Protein AF-A0A2T6VQD4-F1 (afdb_monomer_lite)

Radius of gyration: 14.38 Å; chains: 1; bounding box: 30×21×38 Å

Sequence (72 aa):
MRCVVYSIAKSSPLELVKIYQKQCRQFDCELELVDLFPKNTANAQKISRELAQKSYSLAFEPYLNPKAKNIA

Foldseek 3Di:
DEDEAEAQDPDDPVVVVVVVQVVLVVVVYGYHYHHLHDPLLVVLVVPDPVSNVVVVCVSCVVVDDPPDPDDD

Organism: Helicobacter pylori (NCBI:txid210)

pLDDT: mean 83.87, std 8.51, range [63.19, 94.62]

Secondary structure (DSSP, 8-state):
-EEEEEE--S---HHHHHHHHHHHHTTT-EEEEEE---HHHHHHTTT-HHHHHHHHHHHHGGG--TTS----

Structure (mmCIF, N/CA/C/O backbone):
data_AF-A0A2T6VQD4-F1
#
_entry.id   AF-A0A2T6VQD4-F1
#
loop_
_atom_site.group_PDB
_atom_site.id
_atom_site.type_symbol
_atom_site.label_atom_id
_atom_site.label_alt_id
_atom_site.label_comp_id
_atom_site.label_asym_id
_atom_site.label_entity_id
_atom_site.label_seq_id
_atom_site.pdbx_PDB_ins_code
_atom_site.Cartn_x
_atom_site.Cartn_y
_atom_site.Cartn_z
_atom_site.occupancy
_atom_site.B_iso_or_equiv
_atom_site.auth_seq_id
_atom_site.auth_comp_id
_atom_site.auth_asym_id
_atom_site.auth_atom_id
_atom_site.pdbx_PDB_model_num
ATOM 1 N N . MET A 1 1 ? -12.289 5.595 10.548 1.00 87.38 1 MET A N 1
ATOM 2 C CA . MET A 1 1 ? -11.654 6.065 9.282 1.00 87.38 1 MET A CA 1
ATOM 3 C C . MET A 1 1 ? -10.817 4.924 8.710 1.00 87.38 1 MET A C 1
ATOM 5 O O . MET A 1 1 ? -10.270 4.185 9.510 1.00 87.38 1 MET A O 1
ATOM 9 N N . ARG A 1 2 ? -10.719 4.735 7.386 1.00 90.69 2 ARG A N 1
ATOM 10 C CA . ARG A 1 2 ? -9.878 3.673 6.792 1.00 90.69 2 ARG A CA 1
ATOM 11 C C . ARG A 1 2 ? -8.766 4.288 5.952 1.00 90.69 2 ARG A C 1
ATOM 13 O O . ARG A 1 2 ? -9.046 5.082 5.057 1.00 90.69 2 ARG A O 1
ATOM 20 N N . CYS A 1 3 ? -7.532 3.901 6.244 1.00 90.50 3 CYS A N 1
ATOM 21 C CA . CYS A 1 3 ? -6.335 4.262 5.503 1.00 90.50 3 CYS A CA 1
ATOM 22 C C . CYS A 1 3 ? -5.811 3.016 4.792 1.00 90.50 3 CYS A C 1
ATOM 24 O O . CYS A 1 3 ? -5.442 2.039 5.441 1.00 90.50 3 CYS A O 1
ATOM 26 N N . VAL A 1 4 ? -5.774 3.061 3.463 1.00 90.62 4 VAL A N 1
ATOM 27 C CA . VAL A 1 4 ? -5.219 1.980 2.645 1.00 90.62 4 VAL A CA 1
ATOM 28 C C . VAL A 1 4 ? -3.901 2.457 2.060 1.00 90.62 4 VAL A C 1
ATOM 30 O O . VAL A 1 4 ? -3.855 3.479 1.377 1.00 90.62 4 VAL A O 1
ATOM 33 N N . VAL A 1 5 ? -2.829 1.733 2.358 1.00 89.00 5 VAL A N 1
ATOM 34 C CA . VAL A 1 5 ? -1.489 1.984 1.838 1.00 89.00 5 VAL A CA 1
ATOM 35 C C . VAL A 1 5 ? -1.206 0.942 0.773 1.00 89.00 5 VAL A C 1
ATOM 37 O O . VAL A 1 5 ? -1.060 -0.243 1.069 1.00 89.00 5 VAL A O 1
ATOM 40 N N . TYR A 1 6 ? -1.125 1.395 -0.468 1.00 87.12 6 TYR A N 1
ATOM 41 C CA . TYR A 1 6 ? -0.708 0.562 -1.583 1.00 87.12 6 TYR A CA 1
ATOM 42 C C . TYR A 1 6 ? 0.804 0.679 -1.754 1.00 87.12 6 TYR A C 1
ATOM 44 O O . TYR A 1 6 ? 1.338 1.786 -1.842 1.00 87.12 6 TYR A O 1
ATOM 52 N N . SER A 1 7 ? 1.502 -0.450 -1.797 1.00 84.81 7 SER A N 1
ATOM 53 C CA . SER A 1 7 ? 2.951 -0.492 -2.006 1.00 84.81 7 SER A CA 1
ATOM 54 C C . SER A 1 7 ? 3.310 -1.295 -3.247 1.00 84.81 7 SER A C 1
ATOM 56 O O . SER A 1 7 ? 2.555 -2.153 -3.687 1.00 84.81 7 SER A O 1
ATOM 58 N N . ILE A 1 8 ? 4.490 -1.036 -3.808 1.00 81.06 8 ILE A N 1
ATOM 59 C CA . ILE A 1 8 ? 5.142 -1.935 -4.765 1.00 81.06 8 ILE A CA 1
ATOM 60 C C . ILE A 1 8 ? 6.544 -2.192 -4.220 1.00 81.06 8 ILE A C 1
ATOM 62 O O . ILE A 1 8 ? 7.499 -1.498 -4.572 1.00 81.06 8 ILE A O 1
ATOM 66 N N . ALA A 1 9 ? 6.662 -3.162 -3.313 1.00 76.06 9 ALA A N 1
ATOM 67 C CA . ALA A 1 9 ? 7.923 -3.505 -2.661 1.00 76.06 9 ALA A CA 1
ATOM 68 C C . ALA A 1 9 ? 8.284 -4.981 -2.883 1.00 76.06 9 ALA A C 1
ATOM 70 O O . ALA A 1 9 ? 7.425 -5.852 -2.931 1.00 76.06 9 ALA A O 1
ATOM 71 N N . LYS A 1 10 ? 9.583 -5.288 -3.014 1.00 67.00 10 LYS A N 1
ATOM 72 C CA . LYS A 1 10 ? 10.058 -6.684 -3.131 1.00 67.00 10 LYS A CA 1
ATOM 73 C C . LYS A 1 10 ? 9.884 -7.483 -1.835 1.00 67.00 10 LYS A C 1
ATOM 75 O O . LYS A 1 10 ? 9.840 -8.708 -1.881 1.00 67.00 10 LYS A O 1
ATOM 80 N N . SER A 1 11 ? 9.863 -6.797 -0.694 1.00 66.56 11 SER A N 1
ATOM 81 C CA . SER A 1 11 ? 9.743 -7.394 0.633 1.00 66.56 11 SER A CA 1
ATOM 82 C C . SER A 1 11 ? 9.306 -6.330 1.633 1.00 66.56 11 SER A C 1
ATOM 84 O O . SER A 1 11 ? 10.038 -5.366 1.865 1.00 66.56 11 SER A O 1
ATOM 86 N N . SER A 1 12 ? 8.142 -6.524 2.241 1.00 64.81 12 SER A N 1
ATOM 87 C CA . SER A 1 12 ? 7.615 -5.642 3.282 1.00 64.81 12 SER A CA 1
ATOM 88 C C . SER A 1 12 ? 7.771 -6.323 4.651 1.00 64.81 12 SER A C 1
ATOM 90 O O . SER A 1 12 ? 7.327 -7.465 4.797 1.00 64.81 12 SER A O 1
ATOM 92 N N . PRO A 1 13 ? 8.395 -5.693 5.668 1.00 68.25 13 PRO A N 1
ATOM 93 C CA . PRO A 1 13 ? 8.481 -6.273 7.007 1.00 68.25 13 PRO A CA 1
ATOM 94 C C . PRO A 1 13 ? 7.097 -6.259 7.674 1.00 68.25 13 PRO A C 1
ATOM 96 O O . PRO A 1 13 ? 6.689 -5.280 8.298 1.00 68.25 13 PRO A O 1
ATOM 99 N N . LEU A 1 14 ? 6.374 -7.374 7.540 1.00 74.44 14 LEU A N 1
ATOM 100 C CA . LEU A 1 14 ? 4.990 -7.547 8.005 1.00 74.44 14 LEU A CA 1
ATOM 101 C C . LEU A 1 14 ? 4.809 -7.314 9.516 1.00 74.44 14 LEU A C 1
ATOM 103 O O . LEU A 1 14 ? 3.716 -6.969 9.962 1.00 74.44 14 LEU A O 1
ATOM 107 N N . GLU A 1 15 ? 5.870 -7.468 10.308 1.00 82.88 15 GLU A N 1
ATOM 108 C CA . GLU A 1 15 ? 5.823 -7.278 11.762 1.00 82.88 15 GLU A CA 1
ATOM 109 C C . GLU A 1 15 ? 5.605 -5.812 12.166 1.00 82.88 15 GLU A C 1
ATOM 111 O O . GLU A 1 15 ? 4.812 -5.535 13.065 1.00 82.88 15 GLU A O 1
ATOM 116 N N . LEU A 1 16 ? 6.212 -4.855 11.453 1.00 83.88 16 LEU A N 1
ATOM 117 C CA . LEU A 1 16 ? 5.984 -3.428 11.715 1.00 83.88 16 LEU A CA 1
ATOM 118 C C . LEU A 1 16 ? 4.547 -3.019 11.371 1.00 83.88 16 LEU A C 1
ATOM 120 O O . LEU A 1 16 ? 3.934 -2.235 12.093 1.00 83.88 16 LEU A O 1
ATOM 124 N N . VAL A 1 17 ? 3.976 -3.601 10.311 1.00 86.25 17 VAL A N 1
ATOM 125 C CA . VAL A 1 17 ? 2.598 -3.317 9.880 1.00 86.25 17 VAL A CA 1
ATOM 126 C C . VAL A 1 17 ? 1.601 -3.647 10.989 1.00 86.25 17 VAL A C 1
ATOM 128 O O . VAL A 1 17 ? 0.731 -2.833 11.288 1.00 86.25 17 VAL A O 1
ATOM 131 N N . LYS A 1 18 ? 1.759 -4.791 11.666 1.00 89.06 18 LYS A N 1
ATOM 132 C CA . LYS A 1 18 ? 0.878 -5.188 12.779 1.00 89.06 18 LYS A CA 1
ATOM 133 C C . LYS A 1 18 ? 0.931 -4.205 13.950 1.00 89.06 18 LYS A C 1
ATOM 135 O O . LYS A 1 18 ? -0.095 -3.951 14.586 1.00 89.06 18 LYS A O 1
ATOM 140 N N . ILE A 1 19 ? 2.111 -3.654 14.241 1.00 92.62 19 ILE A N 1
ATOM 141 C CA . ILE A 1 19 ? 2.289 -2.645 15.294 1.00 92.62 19 ILE A CA 1
ATOM 142 C C . ILE A 1 19 ? 1.523 -1.376 14.921 1.00 92.62 19 ILE A C 1
ATOM 144 O O . ILE A 1 19 ? 0.703 -0.905 15.711 1.00 92.62 19 ILE A O 1
ATOM 148 N N . TYR A 1 20 ? 1.719 -0.871 13.702 1.00 91.12 20 TYR A N 1
ATOM 149 C CA . TYR A 1 20 ? 1.025 0.329 13.236 1.00 91.12 20 TYR A CA 1
ATOM 150 C C . TYR A 1 20 ? -0.489 0.134 13.153 1.00 91.12 20 TYR A C 1
ATOM 152 O O . TYR A 1 20 ? -1.239 1.010 13.566 1.00 91.12 20 TYR A O 1
ATOM 160 N N . GLN A 1 21 ? -0.962 -1.037 12.726 1.00 93.12 21 GLN A N 1
ATOM 161 C CA . GLN A 1 21 ? -2.388 -1.366 12.745 1.00 93.12 21 GLN A CA 1
ATOM 162 C C . GLN A 1 21 ? -2.983 -1.292 14.154 1.00 93.12 21 GLN A C 1
ATOM 164 O O . GLN A 1 21 ? -4.069 -0.740 14.332 1.00 93.12 21 GLN A O 1
ATOM 169 N N . LYS A 1 22 ? -2.276 -1.810 15.168 1.00 93.38 22 LYS A N 1
ATOM 170 C CA . LYS A 1 22 ? -2.697 -1.675 16.571 1.00 93.38 22 LYS A CA 1
ATOM 171 C C . LYS A 1 22 ? -2.735 -0.216 17.019 1.00 93.38 22 LYS A C 1
ATOM 173 O O . LYS A 1 22 ? -3.696 0.169 17.674 1.00 93.38 22 LYS A O 1
ATOM 178 N N . GLN A 1 23 ? -1.726 0.578 16.665 1.00 94.00 23 GLN A N 1
ATOM 179 C CA . GLN A 1 23 ? -1.671 2.000 17.011 1.00 94.00 23 GLN A CA 1
ATOM 180 C C . GLN A 1 23 ? -2.810 2.785 16.349 1.00 94.00 23 GLN A C 1
ATOM 182 O O . 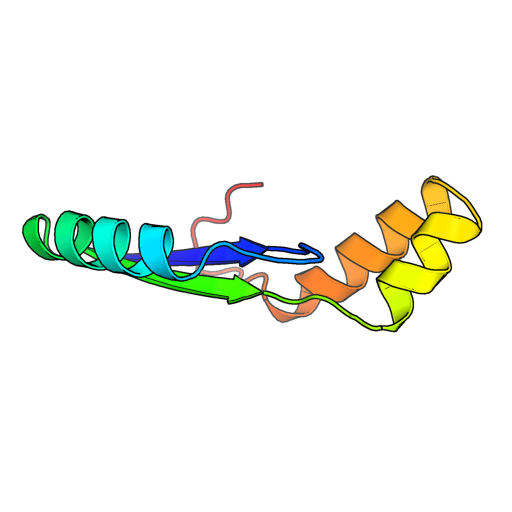GLN A 1 23 ? -3.503 3.533 17.026 1.00 94.00 23 GLN A O 1
ATOM 187 N N . CYS A 1 24 ? -3.082 2.566 15.059 1.00 93.88 24 CYS A N 1
ATOM 188 C CA . CYS A 1 24 ? -4.180 3.228 14.352 1.00 93.88 24 CYS A CA 1
ATOM 189 C C . CYS A 1 24 ? -5.551 2.903 14.960 1.00 93.88 24 CYS A C 1
ATOM 191 O O . CYS A 1 24 ? -6.390 3.796 15.072 1.00 93.88 24 CYS A O 1
ATOM 193 N N . ARG A 1 25 ? -5.765 1.664 15.426 1.00 93.81 25 ARG A N 1
ATOM 194 C CA . ARG A 1 25 ? -7.018 1.277 16.097 1.00 93.81 25 ARG A CA 1
ATOM 195 C C . ARG A 1 25 ? -7.295 2.078 17.368 1.00 93.81 25 ARG A C 1
ATOM 197 O O . ARG A 1 25 ? -8.457 2.266 17.693 1.00 93.81 25 ARG A O 1
ATOM 204 N N . GLN A 1 26 ? -6.266 2.580 18.058 1.00 94.44 26 GLN A N 1
ATOM 205 C CA . GLN A 1 26 ? -6.445 3.457 19.228 1.00 94.44 26 GLN A CA 1
ATOM 206 C C . GL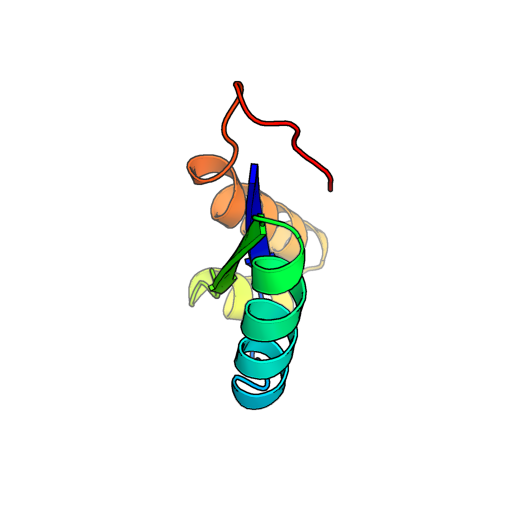N A 1 26 ? -7.086 4.807 18.865 1.00 94.44 26 GLN A C 1
ATOM 208 O O . GLN A 1 26 ? -7.569 5.506 19.748 1.00 94.44 26 GLN A O 1
ATOM 213 N N . PHE A 1 27 ? -7.104 5.158 17.577 1.00 94.62 27 PHE A N 1
ATOM 214 C CA . PHE A 1 27 ? -7.695 6.380 17.032 1.00 94.62 27 PHE A CA 1
ATOM 215 C C . PHE A 1 27 ? -8.926 6.095 16.151 1.00 94.62 27 PHE A C 1
ATOM 217 O O . PHE A 1 27 ? -9.211 6.872 15.240 1.00 94.62 27 PHE A O 1
ATOM 224 N N . ASP A 1 28 ? -9.601 4.952 16.337 1.00 93.06 28 ASP A N 1
ATOM 225 C CA . ASP A 1 28 ? -10.719 4.497 15.488 1.00 93.06 28 ASP A CA 1
ATOM 226 C C . ASP A 1 28 ? -10.381 4.518 13.980 1.00 93.06 28 ASP A C 1
ATOM 228 O O . ASP A 1 28 ? -11.202 4.818 13.095 1.00 93.06 28 ASP A O 1
ATOM 232 N N . CYS A 1 29 ? -9.115 4.214 13.678 1.00 93.88 29 CYS A N 1
ATOM 233 C CA . CYS A 1 29 ? -8.566 4.170 12.336 1.00 93.88 29 CYS A CA 1
ATOM 234 C C . CYS A 1 29 ? -8.147 2.743 11.965 1.00 93.88 29 CYS A C 1
ATOM 236 O O . CYS A 1 29 ? -7.363 2.093 12.657 1.00 93.88 29 CYS A O 1
ATOM 238 N N . GLU A 1 30 ? -8.648 2.260 10.835 1.00 93.19 30 GLU A N 1
ATOM 239 C CA . GLU A 1 30 ? -8.233 0.995 10.246 1.00 93.19 30 GLU A CA 1
ATOM 240 C C . GLU A 1 30 ? -7.113 1.242 9.243 1.00 93.19 30 GLU A C 1
ATOM 242 O O . GLU A 1 30 ? -7.281 2.008 8.294 1.00 93.19 30 GLU A O 1
ATOM 247 N N . LEU A 1 31 ? -5.976 0.580 9.449 1.00 92.25 31 LEU A N 1
ATOM 248 C CA . LEU A 1 31 ? -4.854 0.596 8.519 1.00 92.25 31 LEU A CA 1
ATOM 249 C C . LEU A 1 31 ? -4.802 -0.722 7.747 1.00 92.25 31 LEU A C 1
ATOM 251 O O . LEU A 1 31 ? -4.718 -1.805 8.330 1.00 92.25 31 LEU A O 1
ATOM 255 N N . GLU A 1 32 ? -4.780 -0.620 6.431 1.00 90.31 32 GLU A N 1
ATOM 256 C CA . GLU A 1 32 ? -4.611 -1.746 5.526 1.00 90.31 32 GLU A CA 1
ATOM 257 C C . GLU A 1 32 ? -3.400 -1.503 4.638 1.00 90.31 32 GLU A C 1
ATOM 259 O O . GLU A 1 32 ? -3.216 -0.403 4.121 1.00 90.31 32 GLU A O 1
ATOM 264 N N . LEU A 1 33 ? -2.573 -2.531 4.470 1.00 87.44 33 LEU A N 1
ATOM 265 C CA . LEU A 1 33 ? -1.429 -2.492 3.574 1.00 87.44 33 LEU A CA 1
ATOM 266 C C . LEU A 1 33 ? -1.646 -3.518 2.468 1.00 87.44 33 LEU A C 1
ATOM 268 O O . LEU A 1 33 ? -1.783 -4.709 2.745 1.00 87.44 33 LEU A O 1
ATOM 272 N N . VAL A 1 34 ? -1.680 -3.041 1.229 1.00 86.00 34 VAL A N 1
ATOM 273 C CA . VAL A 1 34 ? -1.879 -3.861 0.037 1.00 86.00 34 VAL A CA 1
ATOM 274 C C . VAL A 1 34 ? -0.620 -3.754 -0.813 1.00 86.00 34 VAL A C 1
ATOM 276 O O . VAL A 1 34 ? -0.359 -2.726 -1.437 1.00 86.00 34 VAL A O 1
ATOM 279 N N . ASP A 1 35 ? 0.180 -4.817 -0.826 1.00 83.62 35 ASP A N 1
ATOM 280 C CA . ASP A 1 35 ? 1.377 -4.869 -1.663 1.00 83.62 35 ASP A CA 1
ATOM 281 C C . ASP A 1 35 ? 1.002 -5.379 -3.053 1.00 83.62 35 ASP A C 1
ATOM 283 O O . ASP A 1 35 ? 0.570 -6.517 -3.231 1.00 83.62 35 ASP A O 1
ATOM 287 N N . LEU A 1 36 ? 1.133 -4.505 -4.043 1.00 77.69 36 LEU A N 1
ATOM 288 C CA . LEU A 1 36 ? 0.657 -4.731 -5.398 1.00 77.69 36 LEU A CA 1
ATOM 289 C C . LEU A 1 36 ? 1.651 -5.507 -6.261 1.00 77.69 36 LEU A C 1
ATOM 291 O O . LEU A 1 36 ? 1.291 -5.825 -7.389 1.00 77.69 36 LEU A O 1
ATOM 295 N N . PHE A 1 37 ? 2.859 -5.812 -5.752 1.00 69.62 37 PHE A N 1
ATOM 296 C CA . PHE A 1 37 ? 4.061 -6.240 -6.489 1.00 69.62 37 PHE A CA 1
ATOM 297 C C . PHE A 1 37 ? 3.805 -7.111 -7.741 1.00 69.62 37 PHE A C 1
ATOM 299 O O . PHE A 1 37 ? 3.840 -8.347 -7.681 1.00 69.62 37 PHE A O 1
ATOM 306 N N . PRO A 1 38 ? 3.608 -6.494 -8.924 1.00 66.75 38 PRO A N 1
ATOM 307 C CA . PRO A 1 38 ? 3.365 -7.258 -10.138 1.00 66.75 38 PRO A CA 1
ATOM 308 C C . PRO A 1 38 ? 4.656 -7.927 -10.615 1.00 66.75 38 PRO A C 1
ATOM 310 O O . PRO A 1 38 ? 5.709 -7.298 -10.714 1.00 66.75 38 PRO A O 1
ATOM 313 N N . LYS A 1 39 ? 4.591 -9.188 -11.056 1.00 64.56 39 LYS A N 1
ATOM 314 C CA . LYS A 1 39 ? 5.732 -9.822 -11.754 1.00 64.56 39 LYS A CA 1
ATOM 315 C C . LYS A 1 39 ? 6.205 -8.989 -12.961 1.00 64.56 39 LYS A C 1
ATOM 317 O O . LYS A 1 39 ? 7.391 -8.972 -13.283 1.00 64.56 39 LYS A O 1
ATOM 322 N N . ASN A 1 40 ? 5.289 -8.241 -13.577 1.00 63.19 40 ASN A N 1
ATOM 323 C CA . ASN A 1 40 ? 5.549 -7.401 -14.744 1.00 63.19 40 ASN A CA 1
ATOM 324 C C . ASN A 1 40 ? 6.371 -6.140 -14.413 1.00 63.19 40 ASN A C 1
ATOM 326 O O . ASN A 1 40 ? 7.234 -5.760 -15.203 1.00 63.19 40 ASN A O 1
ATOM 330 N N . THR A 1 41 ? 6.195 -5.523 -13.236 1.00 67.88 41 THR A N 1
ATOM 331 C CA . THR A 1 41 ? 6.996 -4.347 -12.834 1.00 67.88 41 THR A CA 1
ATOM 332 C C . THR A 1 41 ? 8.437 -4.724 -12.515 1.00 67.88 41 THR A C 1
ATOM 334 O O . THR A 1 41 ? 9.344 -3.950 -12.805 1.00 67.88 41 THR A O 1
ATOM 337 N N . ALA A 1 42 ? 8.675 -5.926 -11.978 1.00 70.31 42 ALA A N 1
ATOM 338 C CA . ALA A 1 42 ? 10.027 -6.416 -11.700 1.00 70.31 42 ALA A CA 1
ATOM 339 C C . ALA A 1 42 ? 10.873 -6.586 -12.977 1.00 70.31 42 ALA A C 1
ATOM 341 O O . ALA A 1 42 ? 12.094 -6.435 -12.935 1.00 70.31 42 ALA A O 1
ATOM 342 N N . ASN A 1 43 ? 10.229 -6.878 -14.111 1.00 73.81 43 ASN A N 1
ATOM 343 C CA . ASN A 1 43 ? 10.884 -6.962 -15.416 1.00 73.81 43 ASN A CA 1
ATOM 344 C C . ASN A 1 43 ? 11.038 -5.580 -16.063 1.00 73.81 43 ASN A C 1
ATOM 346 O O . ASN A 1 43 ? 12.104 -5.280 -16.591 1.00 73.81 43 ASN A O 1
ATOM 350 N N . ALA A 1 44 ? 10.029 -4.710 -15.957 1.00 77.56 44 ALA A N 1
ATOM 351 C CA . ALA A 1 44 ? 10.092 -3.343 -16.476 1.00 77.56 44 ALA A CA 1
ATOM 352 C C . ALA A 1 44 ? 11.212 -2.503 -15.834 1.00 77.56 44 ALA A C 1
ATOM 354 O O . ALA A 1 44 ? 11.901 -1.773 -16.543 1.00 77.56 44 ALA A O 1
ATOM 355 N N . GLN A 1 45 ? 11.457 -2.680 -14.526 1.00 78.75 45 GLN A N 1
ATOM 356 C CA . GLN A 1 45 ? 12.590 -2.081 -13.798 1.00 78.75 45 GLN A CA 1
ATOM 357 C C . GLN A 1 45 ? 13.951 -2.354 -14.452 1.00 78.75 45 GLN A C 1
ATOM 359 O O . GLN A 1 45 ? 14.855 -1.532 -14.343 1.00 78.75 45 GLN A O 1
ATOM 364 N N . LYS A 1 46 ? 14.114 -3.515 -15.098 1.00 81.94 46 LYS A N 1
ATOM 365 C CA . LYS A 1 46 ? 15.383 -3.941 -15.707 1.00 81.94 46 LYS A CA 1
ATOM 366 C C . LYS A 1 46 ? 15.580 -3.410 -17.127 1.00 81.94 46 LYS A C 1
ATOM 368 O O . LYS A 1 46 ? 16.676 -3.542 -17.656 1.00 81.94 46 LYS A O 1
ATOM 373 N N . ILE A 1 47 ? 14.528 -2.874 -17.748 1.00 85.88 47 ILE A N 1
ATOM 374 C CA . ILE A 1 47 ? 14.536 -2.454 -19.154 1.00 85.88 47 ILE A CA 1
ATOM 375 C C . ILE A 1 47 ? 14.794 -0.950 -19.253 1.00 85.88 47 ILE A C 1
ATOM 377 O O . ILE A 1 47 ? 15.761 -0.539 -19.884 1.00 85.88 47 ILE A O 1
ATOM 381 N N . SER A 1 48 ? 13.944 -0.122 -18.637 1.00 88.12 48 SER A N 1
ATOM 382 C CA . SER A 1 48 ? 14.129 1.334 -18.616 1.00 88.12 48 SER A CA 1
ATOM 383 C C . SER A 1 48 ? 13.344 1.992 -17.482 1.00 88.12 48 SER A C 1
ATOM 385 O O . SER A 1 48 ? 12.393 1.422 -16.937 1.00 88.12 48 SER A O 1
ATOM 387 N N . A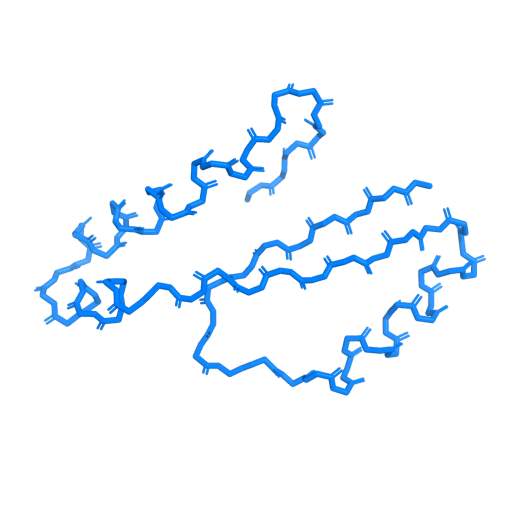RG A 1 49 ? 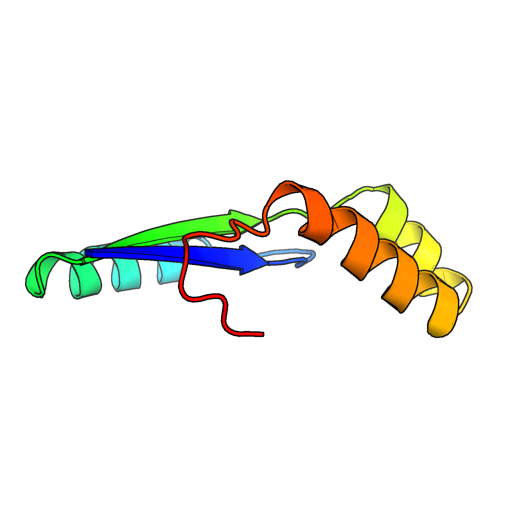13.719 3.229 -17.140 1.00 86.00 49 ARG A N 1
ATOM 388 C CA . ARG A 1 49 ? 13.040 4.017 -16.105 1.00 86.00 49 ARG A CA 1
ATOM 389 C C . ARG A 1 49 ? 11.615 4.391 -16.519 1.00 86.00 49 ARG A C 1
ATOM 391 O O . ARG A 1 49 ? 10.701 4.296 -15.704 1.00 86.00 49 ARG A O 1
ATOM 398 N N . GLU A 1 50 ? 11.423 4.777 -17.774 1.00 89.50 50 GLU A N 1
ATOM 399 C CA . GLU A 1 50 ? 10.131 5.183 -18.338 1.00 89.50 50 GLU A CA 1
ATOM 400 C C . GLU A 1 50 ? 9.154 4.004 -18.339 1.00 89.50 50 GLU A C 1
ATOM 402 O O . GLU A 1 50 ? 7.991 4.141 -17.951 1.00 89.50 50 GLU A O 1
ATOM 407 N N . LEU A 1 51 ? 9.639 2.815 -18.712 1.00 85.69 51 LEU A N 1
ATOM 408 C CA . LEU A 1 51 ? 8.828 1.604 -18.717 1.00 85.69 51 LEU A CA 1
ATOM 409 C C . LEU A 1 51 ? 8.484 1.149 -17.296 1.00 85.69 51 LEU A C 1
ATOM 411 O O . LEU A 1 51 ? 7.359 0.705 -17.049 1.00 85.69 51 LEU A O 1
ATOM 415 N N . ALA A 1 52 ? 9.418 1.289 -16.352 1.00 84.19 52 ALA A N 1
ATOM 416 C CA . ALA A 1 52 ? 9.162 1.027 -14.941 1.00 84.19 52 ALA A CA 1
ATOM 417 C C . ALA A 1 52 ? 8.066 1.953 -14.396 1.00 84.19 52 ALA A C 1
ATOM 419 O O . ALA A 1 52 ? 7.097 1.464 -13.820 1.00 84.19 52 ALA A O 1
ATOM 420 N N . GLN A 1 53 ? 8.166 3.263 -14.654 1.00 86.31 53 GLN A N 1
ATOM 421 C CA . GLN A 1 53 ? 7.165 4.244 -14.232 1.00 86.31 53 GLN A CA 1
ATOM 422 C C . GLN A 1 53 ? 5.780 3.914 -14.793 1.00 86.31 53 GLN A C 1
ATOM 424 O O . GLN A 1 53 ? 4.822 3.814 -14.028 1.00 86.31 53 GLN A O 1
ATOM 429 N N . LYS A 1 54 ? 5.684 3.662 -16.104 1.00 88.69 54 LYS A N 1
ATOM 430 C CA . LYS A 1 54 ? 4.422 3.271 -16.746 1.00 88.69 54 LYS A CA 1
ATOM 431 C C . LYS A 1 54 ? 3.841 1.998 -16.128 1.00 88.69 54 LYS A C 1
ATOM 433 O O . LYS A 1 54 ? 2.640 1.921 -15.887 1.00 88.69 54 LYS A O 1
ATOM 438 N N . SER A 1 55 ? 4.691 1.013 -15.844 1.00 86.88 55 SER A N 1
ATOM 439 C CA . SER A 1 55 ? 4.263 -0.251 -15.238 1.00 86.88 55 SER A CA 1
ATOM 440 C C . SER A 1 55 ? 3.748 -0.065 -13.810 1.00 86.88 55 SER A C 1
ATOM 442 O O . SER A 1 55 ? 2.782 -0.724 -13.435 1.00 86.88 55 SER A O 1
ATOM 444 N N . TYR A 1 56 ? 4.342 0.837 -13.021 1.00 86.25 56 TYR A N 1
ATOM 445 C CA . TYR A 1 56 ? 3.822 1.177 -11.694 1.00 86.25 56 TYR A CA 1
ATOM 446 C C . TYR A 1 56 ? 2.472 1.886 -11.778 1.00 86.25 56 TYR A C 1
ATOM 448 O O . TYR A 1 56 ? 1.555 1.504 -11.059 1.00 86.25 56 TYR A O 1
ATOM 456 N N . SER A 1 57 ? 2.323 2.867 -12.675 1.00 87.44 57 SER A N 1
ATOM 457 C CA . SER A 1 57 ? 1.052 3.576 -12.861 1.00 87.44 57 SER A CA 1
ATOM 458 C C . SER A 1 57 ? -0.081 2.617 -13.230 1.00 87.44 57 SER A C 1
ATOM 460 O O . SER A 1 57 ? -1.128 2.650 -12.594 1.00 87.44 57 SER A O 1
ATOM 462 N N . LEU A 1 58 ? 0.158 1.701 -14.176 1.00 87.19 58 LEU A N 1
ATOM 463 C CA . LEU A 1 58 ? -0.825 0.687 -14.577 1.00 87.19 58 LEU A CA 1
ATOM 464 C C . LEU A 1 58 ? -1.169 -0.295 -13.448 1.00 87.19 58 LEU A C 1
ATOM 466 O O . LEU A 1 58 ? -2.298 -0.762 -13.358 1.00 87.19 58 LEU A O 1
ATOM 470 N N . ALA A 1 59 ? -0.205 -0.625 -12.586 1.00 85.50 59 ALA A N 1
ATOM 471 C CA . ALA A 1 59 ? -0.448 -1.499 -11.442 1.00 85.50 59 ALA A CA 1
ATOM 472 C C . ALA A 1 59 ? -1.313 -0.827 -10.362 1.00 85.50 59 ALA A C 1
ATOM 474 O O . ALA A 1 59 ? -2.110 -1.498 -9.712 1.00 85.50 59 ALA A O 1
ATOM 475 N N . PHE A 1 60 ? -1.154 0.486 -10.180 1.00 86.19 60 PHE A N 1
ATOM 476 C CA . PHE A 1 60 ? -1.896 1.283 -9.203 1.00 86.19 60 PHE A CA 1
ATOM 477 C C . PHE A 1 60 ? -3.288 1.708 -9.680 1.00 86.19 60 PHE A C 1
ATOM 479 O O . PHE A 1 60 ? -4.184 1.859 -8.855 1.00 86.19 60 PHE A O 1
ATOM 486 N N . GLU A 1 61 ? -3.479 1.907 -10.985 1.00 87.38 61 GLU A N 1
ATOM 487 C CA . GLU A 1 61 ? -4.707 2.458 -11.572 1.00 87.38 61 GLU A CA 1
ATOM 488 C C . GLU A 1 61 ? -6.009 1.779 -11.092 1.00 87.38 61 GLU A C 1
ATOM 490 O O . GLU A 1 61 ? -6.924 2.506 -10.700 1.00 87.38 61 GLU A O 1
ATOM 495 N N . PRO A 1 62 ? -6.108 0.435 -10.983 1.00 87.94 62 PRO A N 1
ATOM 496 C CA . PRO A 1 62 ? -7.327 -0.227 -10.502 1.00 87.94 62 PRO A CA 1
ATOM 497 C C . PRO A 1 62 ? -7.695 0.087 -9.044 1.00 87.94 62 PRO A C 1
ATOM 499 O O . PRO A 1 62 ? -8.827 -0.150 -8.626 1.00 87.94 62 PRO A O 1
ATOM 502 N N . TYR A 1 63 ? -6.740 0.590 -8.263 1.00 85.69 63 TYR A N 1
ATOM 503 C CA . TYR A 1 63 ? -6.876 0.844 -6.830 1.00 85.69 63 TYR A CA 1
ATOM 504 C C . TYR A 1 63 ? -7.135 2.318 -6.503 1.00 85.69 63 TYR A C 1
ATOM 506 O O . TYR A 1 63 ? -7.431 2.657 -5.352 1.00 85.69 63 TYR A O 1
ATOM 514 N N . LEU A 1 64 ? -7.063 3.200 -7.506 1.00 85.38 64 LEU A N 1
ATOM 515 C CA . LEU A 1 64 ? -7.418 4.606 -7.365 1.00 85.38 64 LEU A CA 1
ATOM 516 C C . LEU A 1 64 ? -8.935 4.734 -7.224 1.00 85.38 64 LEU A C 1
ATOM 518 O O . LEU A 1 64 ? -9.691 4.652 -8.189 1.00 85.38 64 LEU A O 1
ATOM 522 N N . ASN A 1 65 ? -9.391 4.958 -5.994 1.00 84.50 65 ASN A N 1
ATOM 523 C CA . ASN A 1 65 ? -10.798 5.206 -5.728 1.00 84.50 65 ASN A CA 1
ATOM 524 C C . ASN A 1 65 ? -11.091 6.708 -5.900 1.00 84.50 65 ASN A C 1
ATOM 526 O O . ASN A 1 65 ? -10.612 7.508 -5.093 1.00 84.50 65 ASN A O 1
ATOM 530 N N . PRO A 1 66 ? -11.909 7.128 -6.883 1.00 85.19 66 PRO A N 1
ATOM 531 C CA . PRO A 1 66 ? -12.189 8.546 -7.127 1.00 85.19 66 PRO A CA 1
ATOM 532 C C . PRO A 1 66 ? -12.973 9.217 -5.989 1.00 85.19 66 PRO A C 1
ATOM 534 O O . PRO A 1 66 ? -13.019 10.440 -5.911 1.00 85.19 66 PRO A O 1
ATOM 537 N N . LYS A 1 67 ? 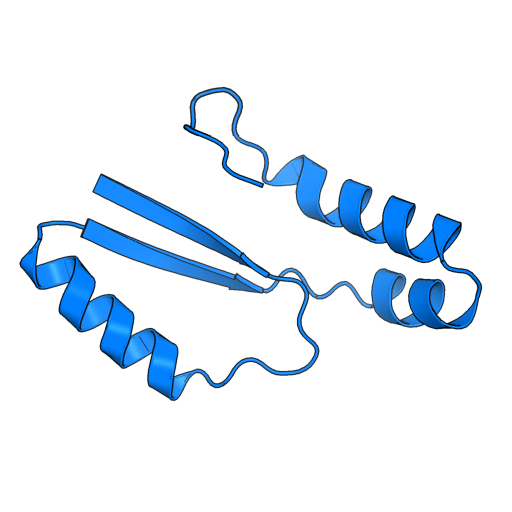-13.593 8.433 -5.100 1.00 88.25 67 LYS A N 1
ATOM 538 C CA . LYS A 1 67 ? -14.307 8.927 -3.914 1.00 88.25 67 LYS A CA 1
ATOM 539 C C . LYS A 1 67 ? -13.427 8.966 -2.661 1.00 88.25 67 LYS A C 1
ATOM 541 O O . LYS A 1 67 ? -13.881 9.439 -1.622 1.00 88.25 67 LYS A O 1
ATOM 546 N N . ALA A 1 68 ? -12.203 8.443 -2.730 1.00 87.00 68 ALA A N 1
ATOM 547 C CA . ALA A 1 68 ? -11.252 8.489 -1.630 1.00 87.00 68 ALA A CA 1
ATOM 548 C C . ALA A 1 68 ? -10.377 9.746 -1.709 1.00 87.00 68 ALA A C 1
ATOM 550 O O . ALA A 1 68 ? -10.152 10.315 -2.778 1.00 87.00 68 ALA A O 1
ATOM 551 N N . LYS A 1 69 ? -9.828 10.157 -0.563 1.00 87.56 69 LYS A N 1
ATOM 552 C CA . LYS A 1 69 ? -8.761 11.158 -0.520 1.00 87.56 69 LYS A CA 1
ATOM 553 C C . LYS A 1 69 ? -7.447 10.488 -0.928 1.00 87.56 69 LYS A C 1
ATOM 555 O O . LYS A 1 69 ? -6.717 9.993 -0.075 1.00 87.56 69 LYS A O 1
ATOM 560 N N . ASN A 1 70 ? -7.185 10.442 -2.231 1.00 83.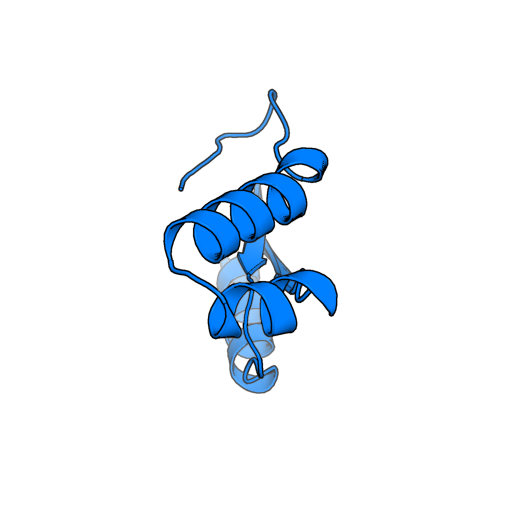75 70 ASN A N 1
ATOM 561 C CA . ASN A 1 70 ? -5.957 9.867 -2.775 1.00 83.75 70 ASN A CA 1
ATOM 562 C C . ASN A 1 70 ? -4.769 10.791 -2.476 1.00 83.75 70 ASN A C 1
ATOM 564 O O . ASN A 1 70 ? -4.829 11.991 -2.743 1.00 83.75 70 ASN A O 1
ATOM 568 N N . ILE A 1 71 ? -3.705 10.225 -1.910 1.00 81.06 71 ILE A N 1
ATOM 569 C CA . ILE A 1 71 ? -2.450 10.911 -1.594 1.00 81.06 71 ILE A CA 1
ATOM 570 C C . ILE A 1 71 ? -1.343 10.072 -2.239 1.00 81.06 71 ILE A C 1
ATOM 572 O O . ILE A 1 71 ? -1.301 8.864 -2.006 1.00 81.06 71 ILE A O 1
ATOM 576 N N . ALA A 1 72 ? -0.519 10.697 -3.081 1.00 68.25 72 ALA A N 1
ATOM 577 C CA . ALA A 1 72 ? 0.550 10.061 -3.853 1.00 68.25 72 ALA A CA 1
ATOM 578 C C . ALA A 1 72 ? 1.898 10.719 -3.552 1.00 68.25 72 ALA A C 1
ATOM 580 O O . ALA A 1 72 ? 1.901 11.958 -3.361 1.00 68.25 72 ALA A O 1
#